Protein AF-A0A0G1ZSN8-F1 (afdb_monomer_lite)

Structure (mmCIF, N/CA/C/O backbone):
data_AF-A0A0G1ZSN8-F1
#
_entry.id   AF-A0A0G1ZSN8-F1
#
loop_
_atom_site.group_PDB
_atom_site.id
_atom_site.type_symbol
_atom_site.label_atom_id
_atom_site.label_alt_id
_atom_site.label_comp_id
_atom_site.label_asym_id
_atom_site.label_entity_id
_atom_site.label_seq_id
_atom_site.pdbx_PDB_ins_code
_atom_site.Cartn_x
_atom_site.Cartn_y
_atom_site.Cartn_z
_atom_site.occupancy
_atom_site.B_iso_or_equiv
_atom_site.auth_seq_id
_atom_site.auth_comp_id
_atom_site.auth_asym_id
_atom_site.auth_atom_id
_atom_site.pdbx_PDB_model_num
ATOM 1 N N . MET A 1 1 ? -27.241 -5.863 13.407 1.00 51.22 1 MET A N 1
ATOM 2 C CA . MET A 1 1 ? -26.060 -5.012 13.137 1.00 51.22 1 MET A CA 1
ATOM 3 C C . MET A 1 1 ? -26.474 -3.914 12.157 1.00 51.22 1 MET A C 1
ATOM 5 O O . MET A 1 1 ? -27.095 -4.237 11.153 1.00 51.22 1 MET A O 1
ATOM 9 N N . ASN A 1 2 ? -26.276 -2.634 12.489 1.00 46.16 2 ASN A N 1
ATOM 10 C CA . ASN A 1 2 ? -26.891 -1.504 11.775 1.00 46.16 2 ASN A CA 1
ATOM 11 C C . ASN A 1 2 ? -25.974 -1.024 10.630 1.00 46.16 2 ASN A C 1
ATOM 13 O O . ASN A 1 2 ? -24.956 -0.381 10.876 1.00 46.16 2 ASN A O 1
ATOM 17 N N . ILE A 1 3 ? -26.330 -1.355 9.383 1.00 54.22 3 ILE A N 1
ATOM 18 C CA . ILE A 1 3 ? -25.569 -1.100 8.135 1.00 54.22 3 ILE A CA 1
ATOM 19 C C . ILE A 1 3 ? -25.109 0.369 7.999 1.00 54.22 3 ILE A C 1
ATOM 21 O O . ILE A 1 3 ? -24.108 0.673 7.347 1.00 54.22 3 ILE A O 1
ATOM 25 N N . THR A 1 4 ? -25.820 1.295 8.638 1.00 55.75 4 THR A N 1
ATOM 26 C CA . THR A 1 4 ? -25.535 2.734 8.633 1.00 55.75 4 THR A CA 1
ATOM 27 C C . THR A 1 4 ? -24.243 3.095 9.378 1.00 55.75 4 THR A C 1
ATOM 29 O O . THR A 1 4 ? -23.527 3.995 8.939 1.00 55.75 4 THR A O 1
ATOM 32 N N . LEU A 1 5 ? -23.893 2.371 10.452 1.00 53.97 5 LEU A N 1
ATOM 33 C CA . LEU A 1 5 ? -22.694 2.643 11.255 1.00 53.97 5 LEU A CA 1
ATOM 34 C C . LEU A 1 5 ? -21.408 2.299 10.485 1.00 53.97 5 LEU A C 1
ATOM 36 O O . LEU A 1 5 ? -20.498 3.123 10.424 1.00 53.97 5 LEU A O 1
ATOM 40 N N . HIS A 1 6 ? -21.381 1.158 9.785 1.00 59.06 6 HIS A N 1
ATOM 41 C CA . HIS A 1 6 ? -20.246 0.772 8.931 1.00 59.06 6 HIS A CA 1
ATOM 42 C C . HIS A 1 6 ? -19.984 1.800 7.830 1.00 59.06 6 HIS A C 1
ATOM 44 O O . HIS A 1 6 ? -18.838 2.146 7.555 1.00 59.06 6 HIS A O 1
ATOM 50 N N . LYS A 1 7 ? -21.039 2.331 7.195 1.00 57.94 7 LYS A N 1
ATOM 51 C CA . LYS A 1 7 ? -20.887 3.334 6.129 1.00 57.94 7 LYS A CA 1
ATOM 52 C C . LYS A 1 7 ? -20.289 4.642 6.653 1.00 57.94 7 LYS A C 1
ATOM 54 O O . LYS A 1 7 ? -19.480 5.254 5.958 1.00 57.94 7 LYS A O 1
ATOM 59 N N . ALA A 1 8 ? -20.663 5.066 7.860 1.00 59.72 8 ALA A N 1
ATOM 60 C CA . ALA A 1 8 ? -20.139 6.280 8.478 1.00 59.72 8 ALA A CA 1
ATOM 61 C C . ALA A 1 8 ? -18.676 6.120 8.924 1.00 59.72 8 ALA A C 1
ATOM 63 O O . ALA A 1 8 ? -17.856 6.979 8.600 1.00 59.72 8 ALA A O 1
ATOM 64 N N . VAL A 1 9 ? -18.329 5.001 9.572 1.00 62.44 9 VAL A N 1
ATOM 65 C CA . VAL A 1 9 ? -16.947 4.681 9.977 1.00 62.44 9 VAL A CA 1
ATOM 66 C C . VAL A 1 9 ? -16.047 4.527 8.750 1.00 62.44 9 VAL A C 1
ATOM 68 O O . VAL A 1 9 ? -15.000 5.167 8.689 1.00 62.44 9 VAL A O 1
ATOM 71 N N . ARG A 1 10 ? -16.500 3.817 7.705 1.00 61.56 10 ARG A N 1
ATOM 72 C CA . ARG A 1 10 ? -15.812 3.734 6.403 1.00 61.56 10 ARG A CA 1
ATOM 73 C C . ARG A 1 10 ? -15.550 5.120 5.815 1.00 61.56 10 ARG A C 1
ATOM 75 O O . ARG A 1 10 ? -14.432 5.415 5.408 1.00 61.56 10 ARG A O 1
ATOM 82 N N . LYS A 1 11 ? -16.561 5.995 5.786 1.00 57.66 11 LYS A N 1
ATOM 83 C CA . LYS A 1 11 ? -16.433 7.360 5.248 1.00 57.66 11 LYS A CA 1
ATOM 84 C C . LYS A 1 11 ? -15.498 8.236 6.090 1.00 57.66 11 LYS A C 1
ATOM 86 O O . LYS A 1 11 ? -14.827 9.100 5.534 1.00 57.66 11 LYS A O 1
ATOM 91 N N . MET A 1 12 ? -15.451 8.030 7.404 1.00 63.97 12 MET A N 1
ATOM 92 C CA . MET A 1 12 ? -14.564 8.754 8.315 1.00 63.97 12 MET A CA 1
ATOM 93 C C . MET A 1 12 ? -13.110 8.279 8.193 1.00 63.97 12 MET A C 1
ATOM 95 O O . MET A 1 12 ? -12.210 9.108 8.086 1.00 63.97 12 MET A O 1
ATOM 99 N N . LEU A 1 13 ? -12.885 6.964 8.128 1.00 63.28 13 LEU A N 1
ATOM 100 C CA . LEU A 1 13 ? -11.557 6.374 7.952 1.00 63.28 13 LEU A CA 1
ATOM 101 C C . LEU A 1 13 ? -10.983 6.688 6.568 1.00 63.28 13 LEU A C 1
ATOM 103 O O . LEU A 1 13 ? -9.843 7.122 6.499 1.00 63.28 13 LEU A O 1
ATOM 107 N N . LEU A 1 14 ? -11.777 6.615 5.493 1.00 61.44 14 LEU A N 1
ATOM 108 C CA . LEU A 1 14 ? -11.350 7.057 4.154 1.00 61.44 14 LEU A CA 1
ATOM 109 C C . LEU A 1 14 ? -11.012 8.555 4.100 1.00 61.44 14 LEU A C 1
ATOM 111 O O . LEU A 1 14 ? -10.142 8.964 3.338 1.00 61.44 14 LEU A O 1
ATOM 115 N N . LYS A 1 15 ? -11.693 9.388 4.900 1.00 60.22 15 LYS A N 1
ATOM 116 C CA . LYS A 1 15 ? -11.382 10.822 4.987 1.00 60.22 15 LYS A CA 1
ATOM 117 C C . LYS A 1 15 ? -10.070 11.098 5.716 1.00 60.22 15 LYS A C 1
ATOM 119 O O . LYS A 1 15 ? -9.374 12.030 5.332 1.00 60.22 15 LYS A O 1
ATOM 124 N N . LYS A 1 16 ? -9.766 10.343 6.776 1.00 63.22 16 LYS A N 1
ATOM 125 C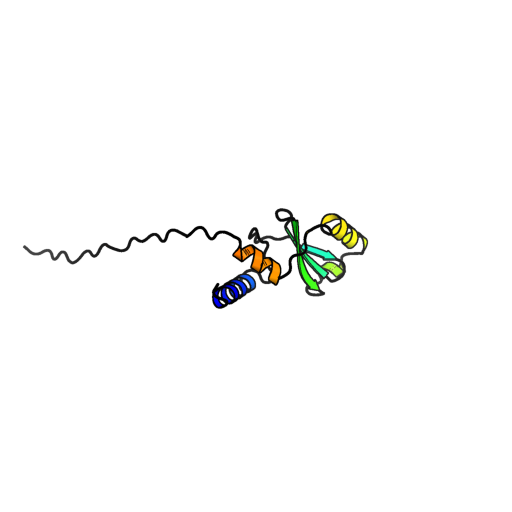 CA . LYS A 1 16 ? -8.542 10.529 7.572 1.00 63.22 16 LYS A CA 1
ATOM 126 C C . LYS A 1 16 ? -7.331 9.839 6.933 1.00 63.22 16 LYS A C 1
ATOM 128 O O 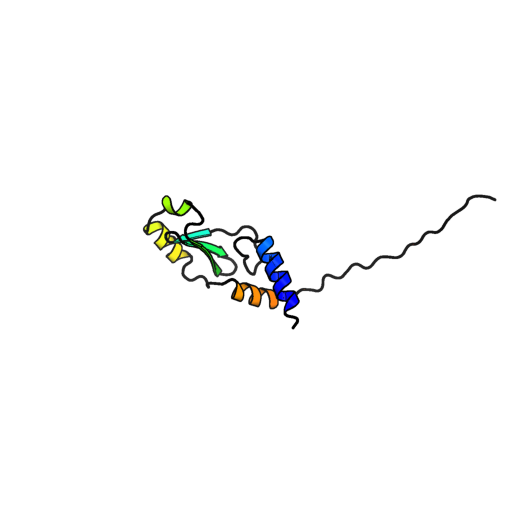. LYS A 1 16 ? -6.229 10.368 6.984 1.00 63.22 16 LYS A O 1
ATOM 133 N N . TYR A 1 17 ? -7.552 8.693 6.299 1.00 68.88 17 TYR A N 1
ATOM 134 C CA . TYR A 1 17 ? -6.527 7.833 5.727 1.00 68.88 17 TYR A CA 1
ATOM 135 C C . TYR A 1 17 ? -6.794 7.656 4.234 1.00 68.88 17 TYR A C 1
ATOM 137 O O . TYR A 1 17 ? -7.370 6.660 3.797 1.00 68.88 17 TYR A O 1
ATOM 145 N N . TYR A 1 18 ? -6.396 8.667 3.456 1.00 67.19 18 TYR A N 1
ATOM 146 C CA . TYR A 1 18 ? -6.659 8.765 2.014 1.00 67.19 18 TYR A CA 1
ATOM 147 C C . TYR A 1 18 ? -6.211 7.515 1.237 1.00 67.19 18 TYR A C 1
ATOM 149 O O . TYR A 1 18 ? -6.864 7.104 0.283 1.00 67.19 18 TYR A O 1
ATOM 157 N N . PHE A 1 19 ? -5.134 6.876 1.700 1.00 75.06 19 PHE A N 1
ATOM 158 C CA . PHE A 1 19 ? -4.558 5.665 1.119 1.00 75.06 19 PHE A CA 1
ATOM 159 C C . PHE A 1 19 ? -4.890 4.386 1.906 1.00 75.06 19 PHE A C 1
ATOM 161 O O . PHE A 1 19 ? -4.226 3.372 1.731 1.00 75.06 19 PHE A O 1
ATOM 168 N N . GLY A 1 20 ? -5.906 4.409 2.772 1.00 74.69 20 GLY A N 1
ATOM 169 C CA . GLY A 1 20 ? -6.227 3.307 3.681 1.00 74.69 20 GLY A CA 1
ATOM 170 C C . GLY A 1 20 ? -5.398 3.330 4.968 1.00 74.69 20 GLY A C 1
ATOM 171 O O . GLY A 1 20 ? -4.456 4.109 5.109 1.00 74.69 20 GLY A O 1
ATOM 172 N N . ALA A 1 21 ? -5.778 2.491 5.929 1.00 75.12 21 ALA A N 1
ATOM 173 C CA . ALA A 1 21 ? -5.132 2.403 7.233 1.00 75.12 21 ALA A CA 1
ATOM 174 C C . ALA A 1 21 ? -4.737 0.961 7.552 1.00 75.12 21 ALA A C 1
ATOM 176 O O . ALA A 1 21 ? -5.338 0.003 7.075 1.00 75.12 21 ALA A O 1
ATOM 177 N N . CYS A 1 22 ? -3.726 0.816 8.400 1.00 82.44 22 CYS A N 1
ATOM 178 C CA . CYS A 1 22 ? -3.378 -0.471 8.981 1.00 82.44 22 CYS A CA 1
ATOM 179 C C . CYS A 1 22 ? -4.353 -0.823 10.123 1.00 82.44 22 CYS A C 1
ATOM 181 O O . CYS A 1 22 ? -4.705 0.084 10.881 1.00 82.44 22 CYS A O 1
ATOM 183 N N . PRO A 1 23 ? -4.716 -2.104 10.351 1.00 77.31 23 PRO A N 1
ATOM 184 C CA . PRO A 1 23 ? -5.515 -2.519 11.512 1.00 77.31 23 PRO A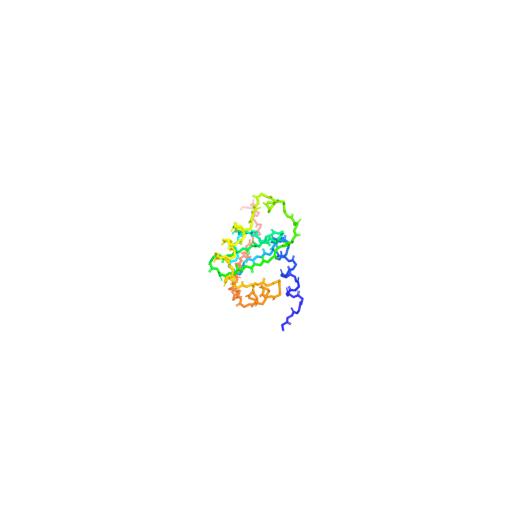 CA 1
ATOM 185 C C . PRO A 1 23 ? -4.942 -2.076 12.868 1.00 77.31 23 PRO A C 1
ATOM 187 O O . PRO A 1 23 ? -5.688 -1.827 13.809 1.00 77.31 23 PRO A O 1
ATOM 190 N N . CYS A 1 24 ? -3.617 -1.906 12.979 1.00 84.25 24 CYS A N 1
ATOM 191 C CA . CYS A 1 24 ? -2.994 -1.364 14.192 1.00 84.25 24 CYS A CA 1
ATOM 192 C C . CYS A 1 24 ? -2.977 0.172 14.271 1.00 84.25 24 CYS A C 1
ATOM 194 O O . CYS A 1 24 ? -2.255 0.716 15.105 1.00 84.25 24 CYS A O 1
ATOM 196 N N . MET A 1 25 ? -3.703 0.866 13.389 1.00 74.69 25 MET A N 1
ATOM 197 C CA . MET A 1 25 ? -3.918 2.318 13.397 1.00 74.69 25 MET A CA 1
ATOM 198 C C . MET A 1 25 ? -2.638 3.171 13.380 1.00 74.69 25 MET A C 1
ATOM 200 O O . MET A 1 25 ? -2.628 4.291 13.887 1.00 74.69 25 MET A O 1
ATOM 204 N N . ARG A 1 26 ? -1.547 2.666 12.784 1.00 79.56 26 ARG A N 1
ATOM 205 C CA . ARG A 1 26 ? -0.347 3.482 12.535 1.00 79.56 26 ARG A CA 1
ATOM 206 C C . ARG A 1 26 ? -0.630 4.521 11.452 1.00 79.56 26 ARG A C 1
ATOM 208 O O . ARG A 1 26 ? -1.233 4.190 10.434 1.00 79.56 26 ARG A O 1
ATOM 215 N N . GLU A 1 27 ? -0.193 5.753 11.699 1.00 74.94 27 GLU A N 1
ATOM 216 C CA . GLU A 1 27 ? -0.395 6.894 10.794 1.00 74.94 27 GLU A CA 1
ATOM 217 C C . GLU A 1 27 ? 0.779 7.076 9.821 1.00 74.94 27 GLU A C 1
ATOM 219 O O . GLU A 1 27 ? 0.568 7.389 8.654 1.00 74.94 27 GLU A O 1
ATOM 224 N N . ASP A 1 28 ? 2.000 6.815 10.288 1.00 83.19 28 ASP A N 1
ATOM 225 C CA . ASP A 1 28 ? 3.190 6.632 9.459 1.00 83.19 28 ASP A CA 1
ATOM 226 C C . ASP A 1 28 ? 3.183 5.185 8.963 1.00 83.19 28 ASP A C 1
ATOM 228 O O . ASP A 1 28 ? 3.222 4.229 9.750 1.00 83.19 28 ASP A O 1
ATOM 232 N N . LEU A 1 29 ? 3.043 5.032 7.650 1.00 88.75 29 LEU A N 1
ATOM 233 C CA . LEU A 1 29 ? 3.148 3.749 6.985 1.00 88.75 29 LEU A CA 1
ATOM 234 C C . LEU A 1 29 ? 4.141 3.878 5.833 1.00 88.75 29 LEU A C 1
ATOM 236 O O . LEU A 1 29 ? 3.959 4.742 4.968 1.00 88.75 29 LEU A O 1
ATOM 240 N N . PRO A 1 30 ? 5.177 3.029 5.799 1.00 93.12 30 PRO A N 1
ATOM 241 C CA . PRO A 1 30 ? 6.086 2.985 4.671 1.00 93.12 30 PRO A CA 1
ATOM 242 C C . PRO A 1 30 ? 5.380 2.417 3.433 1.00 93.12 30 PRO A C 1
ATOM 244 O O . PRO A 1 30 ? 4.382 1.693 3.528 1.00 93.12 30 PRO A O 1
ATOM 247 N N . PHE A 1 31 ? 5.932 2.731 2.261 1.00 94.06 31 PHE A N 1
ATOM 248 C CA . PHE A 1 31 ? 5.478 2.189 0.987 1.00 94.06 31 PHE A CA 1
ATOM 249 C C . PHE A 1 31 ? 6.638 1.597 0.188 1.00 94.06 31 PHE A C 1
ATOM 251 O O . PHE A 1 31 ? 7.800 1.931 0.414 1.00 94.06 31 PHE A O 1
ATOM 258 N N . PHE A 1 32 ? 6.309 0.724 -0.755 1.00 96.25 32 PHE A N 1
ATOM 259 C CA . PHE A 1 32 ? 7.232 0.226 -1.768 1.00 96.25 32 PHE A CA 1
ATOM 260 C C . PHE A 1 32 ? 6.532 0.151 -3.124 1.00 96.25 32 PHE A C 1
ATOM 262 O O . PHE A 1 32 ? 5.300 0.105 -3.199 1.00 96.25 32 PHE A O 1
ATOM 269 N N . ASN A 1 33 ? 7.322 0.108 -4.196 1.00 97.62 33 ASN A N 1
ATOM 270 C CA . ASN A 1 33 ? 6.800 -0.032 -5.550 1.00 97.62 33 ASN A CA 1
ATOM 271 C C . ASN A 1 33 ? 7.145 -1.399 -6.142 1.00 97.62 33 ASN A C 1
ATOM 273 O O . ASN A 1 33 ? 8.161 -2.019 -5.804 1.00 97.62 33 ASN A O 1
ATOM 277 N N . VAL A 1 34 ? 6.276 -1.852 -7.040 1.00 96.75 34 VAL A N 1
ATOM 278 C CA . VAL A 1 34 ? 6.500 -2.997 -7.926 1.00 96.75 34 VAL A CA 1
ATOM 279 C C . VAL A 1 34 ? 6.014 -2.573 -9.301 1.00 96.75 34 VAL A C 1
ATOM 281 O O . VAL A 1 34 ? 4.809 -2.511 -9.540 1.00 96.75 34 VAL A O 1
ATOM 284 N N . GLY A 1 35 ? 6.942 -2.210 -10.185 1.00 96.38 35 GLY A N 1
ATOM 285 C CA . GLY A 1 35 ? 6.575 -1.500 -11.407 1.00 96.38 35 GLY A CA 1
ATOM 286 C C . GLY A 1 35 ? 5.881 -0.179 -11.073 1.00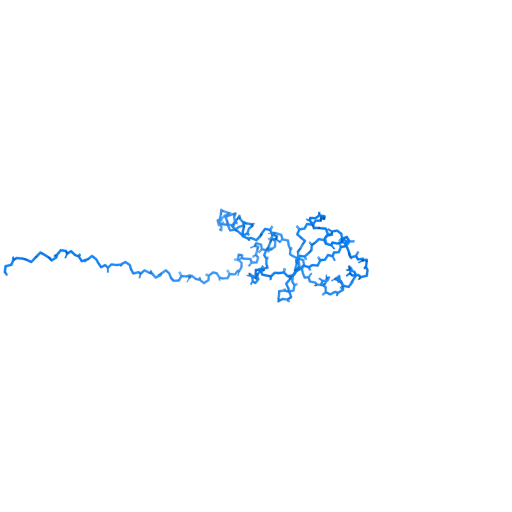 96.38 35 GLY A C 1
ATOM 287 O O . GLY A 1 35 ? 6.288 0.530 -10.155 1.00 96.38 35 GLY A O 1
ATOM 288 N N . SER A 1 36 ? 4.789 0.119 -11.776 1.00 96.00 36 SER A N 1
ATOM 289 C CA . SER A 1 36 ? 3.952 1.296 -11.521 1.00 96.00 36 SER A CA 1
ATOM 290 C C . SER A 1 36 ? 2.982 1.145 -10.345 1.00 96.00 36 SER A C 1
ATOM 292 O O . SER A 1 36 ? 2.259 2.098 -10.050 1.00 96.00 36 SER A O 1
ATOM 294 N N . SER A 1 37 ? 2.911 -0.023 -9.697 1.00 95.38 37 SER A N 1
ATOM 295 C CA . SER A 1 37 ? 1.995 -0.271 -8.580 1.00 95.38 37 SER A CA 1
ATOM 296 C C . SER A 1 37 ? 2.613 0.163 -7.251 1.00 95.38 37 SER A C 1
ATOM 298 O O . SER A 1 37 ? 3.749 -0.193 -6.928 1.00 95.38 37 SER A O 1
ATOM 300 N N . HIS A 1 38 ? 1.830 0.886 -6.454 1.00 94.81 38 HIS A N 1
ATOM 301 C CA . HIS A 1 38 ? 2.238 1.454 -5.175 1.00 94.81 38 HIS A CA 1
ATOM 302 C C . HIS A 1 38 ? 1.583 0.706 -4.022 1.00 94.81 38 HIS A C 1
ATOM 304 O O . HIS A 1 38 ? 0.358 0.569 -3.977 1.00 94.81 38 HIS A O 1
ATOM 310 N N . TRP A 1 39 ? 2.388 0.265 -3.063 1.00 94.38 39 TRP A N 1
ATOM 311 C CA . TRP A 1 39 ? 1.931 -0.568 -1.958 1.00 94.38 39 TRP A CA 1
ATOM 312 C C . TRP A 1 39 ? 2.295 0.065 -0.627 1.00 94.38 39 TRP A C 1
ATOM 314 O O . TRP A 1 39 ? 3.467 0.326 -0.380 1.00 94.38 39 TRP A O 1
ATOM 324 N N . LEU A 1 40 ? 1.311 0.251 0.251 1.00 93.38 40 LEU A N 1
ATOM 325 C CA . LEU A 1 40 ? 1.579 0.477 1.670 1.00 93.38 40 LEU A CA 1
ATOM 326 C C . LEU A 1 40 ? 1.744 -0.864 2.374 1.00 93.38 40 LEU A C 1
ATOM 328 O O . LEU A 1 40 ? 1.141 -1.868 1.980 1.00 93.38 40 LEU A O 1
ATOM 332 N N . TYR A 1 41 ? 2.540 -0.877 3.438 1.00 93.88 41 TYR A N 1
ATOM 333 C CA . TYR A 1 41 ? 2.708 -2.065 4.264 1.00 93.88 41 TYR A CA 1
ATOM 334 C C . TYR A 1 41 ? 2.865 -1.736 5.744 1.00 93.88 41 TYR A C 1
ATOM 336 O O . TYR A 1 41 ? 3.178 -0.619 6.157 1.00 93.88 41 TYR A O 1
ATOM 344 N N . CYS A 1 42 ? 2.633 -2.749 6.573 1.00 93.12 42 CYS A N 1
ATOM 345 C CA . CYS A 1 42 ? 2.859 -2.679 8.004 1.00 93.12 42 CYS A CA 1
ATOM 346 C C . CYS A 1 42 ? 3.611 -3.917 8.488 1.00 93.12 42 CYS A C 1
ATOM 348 O O . CYS A 1 42 ? 3.018 -4.990 8.582 1.00 93.12 42 CYS A O 1
ATOM 350 N N . ASP A 1 43 ? 4.873 -3.756 8.893 1.00 93.62 43 ASP A N 1
ATOM 351 C CA . ASP A 1 43 ? 5.679 -4.850 9.465 1.00 93.62 43 ASP A CA 1
ATOM 352 C C . ASP A 1 43 ? 5.059 -5.452 10.729 1.00 93.62 43 ASP A C 1
ATOM 354 O O . ASP A 1 43 ? 5.126 -6.658 10.950 1.00 93.62 43 ASP A O 1
ATOM 358 N N . LYS A 1 44 ? 4.400 -4.625 11.553 1.00 91.88 44 LYS A N 1
ATOM 359 C CA . LYS A 1 44 ? 3.791 -5.075 12.813 1.00 91.88 44 LYS A CA 1
ATOM 360 C C . LYS A 1 44 ? 2.627 -6.039 12.577 1.00 91.88 44 LYS A C 1
ATOM 362 O O . LYS A 1 44 ? 2.487 -7.018 13.299 1.00 91.88 44 LYS A O 1
ATOM 367 N N . CYS A 1 45 ? 1.784 -5.739 11.592 1.00 90.25 45 CYS A N 1
ATOM 368 C CA . CYS A 1 45 ? 0.616 -6.554 11.252 1.00 90.25 45 CYS A CA 1
ATOM 369 C C . CYS A 1 45 ? 0.908 -7.572 10.147 1.00 90.25 45 CYS A C 1
ATOM 371 O O . CYS A 1 45 ? 0.071 -8.432 9.893 1.00 90.25 45 CYS A O 1
ATOM 373 N N . ARG A 1 46 ? 2.068 -7.464 9.485 1.00 93.75 46 ARG A N 1
ATOM 374 C CA . ARG A 1 46 ? 2.448 -8.254 8.310 1.00 93.75 46 ARG A CA 1
ATOM 375 C C . ARG A 1 46 ? 1.398 -8.227 7.197 1.00 93.75 46 ARG A C 1
ATOM 377 O O . ARG A 1 46 ? 1.075 -9.252 6.596 1.00 93.75 46 ARG A O 1
ATOM 384 N N . VAL A 1 47 ? 0.875 -7.031 6.928 1.00 92.75 47 VAL A N 1
ATOM 385 C CA . VAL A 1 47 ? -0.120 -6.775 5.876 1.00 92.75 47 VAL A CA 1
ATOM 386 C C . VAL A 1 47 ? 0.384 -5.750 4.870 1.00 92.75 47 VAL A C 1
ATOM 388 O O . VAL A 1 47 ? 1.186 -4.879 5.218 1.00 92.75 47 VAL A O 1
ATOM 391 N N . ARG A 1 48 ? -0.117 -5.832 3.639 1.00 93.94 48 ARG A N 1
ATOM 392 C CA . ARG A 1 48 ? 0.116 -4.853 2.573 1.00 93.94 48 ARG A CA 1
ATOM 393 C C . ARG A 1 48 ? -1.151 -4.599 1.769 1.00 93.94 48 ARG A C 1
ATOM 395 O O . ARG A 1 48 ? -2.009 -5.473 1.687 1.00 93.94 48 ARG A O 1
ATOM 402 N N . TRP A 1 49 ? -1.257 -3.431 1.152 1.00 92.38 49 TRP A N 1
ATOM 403 C CA . TRP A 1 49 ? -2.372 -3.108 0.263 1.00 92.38 49 TRP A CA 1
ATOM 404 C C . TRP A 1 49 ? -1.944 -2.139 -0.832 1.00 92.38 49 TRP A C 1
ATOM 406 O O . TRP A 1 49 ? -1.079 -1.285 -0.627 1.00 92.38 49 TRP A O 1
ATOM 416 N N . CYS A 1 50 ? -2.540 -2.303 -2.011 1.00 92.19 50 CYS A N 1
ATOM 417 C CA . CYS A 1 50 ? -2.268 -1.442 -3.153 1.00 92.19 50 CYS A CA 1
ATOM 418 C C . CYS A 1 50 ? -3.042 -0.131 -2.993 1.00 92.19 50 CYS A C 1
ATOM 420 O O . CYS A 1 50 ? -4.252 -0.141 -2.762 1.00 92.19 50 CYS A O 1
ATOM 422 N N . VAL A 1 51 ? -2.342 0.995 -3.118 1.00 89.31 51 VAL A N 1
ATOM 423 C CA . VAL A 1 51 ? -2.928 2.340 -3.002 1.00 89.31 51 VAL A CA 1
ATOM 424 C C . VAL A 1 51 ? -3.172 2.995 -4.359 1.00 89.31 51 VAL A C 1
ATOM 426 O O . VAL A 1 51 ? -3.786 4.058 -4.437 1.00 89.31 51 VAL A O 1
ATOM 429 N N . GLY A 1 52 ? -2.711 2.353 -5.432 1.00 89.88 52 GLY A N 1
ATOM 430 C CA . GLY A 1 52 ? -2.941 2.765 -6.808 1.00 89.88 52 GLY A CA 1
ATOM 431 C C . GLY A 1 52 ? -1.790 2.386 -7.729 1.00 89.88 52 GLY A C 1
ATOM 432 O O . GLY A 1 52 ? -0.736 1.925 -7.290 1.00 89.88 52 GLY A O 1
ATOM 433 N N . GLU A 1 53 ? -1.995 2.630 -9.016 1.00 93.12 53 GLU A N 1
ATOM 434 C CA . GLU A 1 53 ? -0.986 2.458 -10.056 1.00 93.12 53 GLU A CA 1
ATOM 435 C C . GLU A 1 53 ? -0.802 3.775 -10.799 1.00 93.12 53 GLU A C 1
ATOM 437 O O . GLU A 1 53 ? -1.784 4.459 -11.086 1.00 93.12 53 GLU A O 1
ATOM 442 N N . ASN A 1 54 ? 0.445 4.141 -11.103 1.00 92.44 54 ASN A N 1
ATOM 443 C CA . ASN A 1 54 ? 0.795 5.423 -11.732 1.00 92.44 54 ASN A CA 1
ATOM 444 C C . ASN A 1 54 ? 0.351 6.670 -10.937 1.00 92.44 54 ASN A C 1
ATOM 446 O O . ASN A 1 54 ? 0.303 7.771 -11.486 1.00 92.44 54 ASN A O 1
ATOM 450 N N . SER A 1 55 ? 0.046 6.520 -9.646 1.00 87.75 55 SER A N 1
ATOM 451 C CA . SER A 1 55 ? -0.360 7.631 -8.776 1.00 87.75 55 SER A CA 1
ATOM 452 C C . SER A 1 55 ? 0.827 8.476 -8.302 1.00 87.75 55 SER A C 1
ATOM 454 O O . SER A 1 55 ? 0.650 9.645 -7.966 1.00 87.75 55 SER A O 1
ATOM 456 N N . PHE A 1 56 ? 2.036 7.906 -8.278 1.00 87.81 56 PHE A N 1
ATOM 457 C CA . PHE A 1 56 ? 3.273 8.592 -7.906 1.00 87.81 56 PHE A CA 1
ATOM 458 C C . PHE A 1 56 ? 4.362 8.329 -8.945 1.00 87.81 56 PHE A C 1
ATOM 460 O O . PHE A 1 56 ? 4.447 7.245 -9.507 1.00 87.81 56 PHE A O 1
ATOM 467 N N . SER A 1 57 ? 5.254 9.292 -9.171 1.00 91.62 57 SER A N 1
ATOM 468 C CA . SER A 1 57 ? 6.344 9.154 -10.150 1.00 91.62 57 SER A CA 1
ATOM 469 C C . SER A 1 57 ? 7.589 8.440 -9.609 1.00 91.62 57 SER A C 1
ATOM 471 O O . SER A 1 57 ? 8.527 8.208 -10.365 1.00 91.62 57 SER A O 1
ATOM 473 N N . GLY A 1 58 ? 7.632 8.099 -8.314 1.00 89.62 58 GLY A N 1
ATOM 474 C CA . GLY A 1 58 ? 8.826 7.539 -7.659 1.00 89.62 58 GLY A CA 1
ATOM 475 C C . GLY A 1 58 ? 9.332 6.227 -8.272 1.00 89.62 58 GLY A C 1
ATOM 476 O O . GLY A 1 58 ? 10.531 5.965 -8.256 1.00 89.62 58 GLY A O 1
ATOM 477 N N . TRP A 1 59 ? 8.449 5.446 -8.901 1.00 94.44 59 TRP A N 1
ATOM 478 C CA . TRP A 1 59 ? 8.831 4.202 -9.571 1.00 94.44 59 TRP A CA 1
ATOM 479 C C . TRP A 1 59 ? 9.682 4.418 -10.831 1.00 94.44 59 TRP A C 1
ATOM 481 O O . TRP A 1 59 ? 10.393 3.506 -11.238 1.00 94.44 59 TRP A O 1
ATOM 491 N N . HIS A 1 60 ? 9.667 5.615 -11.433 1.00 96.31 60 HIS A N 1
ATOM 492 C CA . HIS A 1 60 ? 10.450 5.911 -12.642 1.00 96.31 60 HIS A CA 1
ATOM 493 C C . HIS A 1 60 ? 11.962 5.875 -12.385 1.00 96.31 60 HIS A C 1
ATOM 495 O O . HIS A 1 60 ? 12.739 5.668 -13.313 1.00 96.31 60 HIS A O 1
ATOM 501 N N . SER A 1 61 ? 12.381 6.123 -11.142 1.00 96.31 61 SER A N 1
ATOM 502 C CA . SER A 1 61 ? 13.782 6.031 -10.715 1.00 96.31 61 SER A CA 1
ATOM 503 C C . SER A 1 61 ? 14.180 4.638 -10.221 1.00 96.31 61 SER A C 1
ATOM 505 O O . SER A 1 61 ? 15.339 4.430 -9.870 1.00 96.31 61 SER A O 1
ATOM 507 N N . GLU A 1 62 ? 13.238 3.698 -10.166 1.00 96.56 62 GLU A N 1
ATOM 508 C CA . GLU A 1 62 ? 13.490 2.317 -9.766 1.00 96.56 62 GLU A CA 1
ATOM 509 C C . GLU A 1 62 ? 13.674 1.408 -10.987 1.00 96.56 62 GLU A C 1
ATOM 511 O O . GLU A 1 62 ? 13.436 1.794 -12.130 1.00 96.56 62 GLU A O 1
ATOM 516 N N . ASN A 1 63 ? 14.116 0.178 -10.742 1.00 97.56 63 ASN A N 1
ATOM 517 C CA . ASN A 1 63 ? 14.320 -0.836 -11.767 1.00 97.56 63 ASN A CA 1
ATOM 518 C C . ASN A 1 63 ? 13.794 -2.203 -11.295 1.00 97.56 63 ASN A C 1
ATOM 520 O O . ASN A 1 63 ? 13.380 -2.373 -10.147 1.00 97.56 63 ASN A O 1
ATOM 524 N N . GLU A 1 64 ? 13.832 -3.200 -12.180 1.00 97.56 64 GLU A N 1
ATOM 525 C CA . GLU A 1 64 ? 13.317 -4.544 -11.890 1.00 97.56 64 GLU A CA 1
ATOM 526 C C . GLU A 1 64 ? 14.016 -5.250 -10.723 1.00 97.56 64 GLU A C 1
ATOM 528 O O . GLU A 1 64 ? 13.404 -6.089 -10.062 1.00 97.56 64 GLU A O 1
ATOM 533 N N . GLU A 1 65 ? 15.289 -4.944 -10.469 1.00 98.19 65 GLU A N 1
ATOM 534 C CA . GLU A 1 65 ? 16.027 -5.505 -9.338 1.00 98.19 65 GLU A CA 1
ATOM 535 C C . GLU A 1 65 ? 15.449 -4.987 -8.020 1.00 98.19 65 GLU A C 1
ATOM 537 O O . GLU A 1 65 ? 15.078 -5.788 -7.162 1.00 98.19 65 GLU A O 1
ATOM 542 N N . ILE A 1 66 ? 15.236 -3.672 -7.914 1.00 97.94 66 ILE A N 1
ATOM 543 C CA . ILE A 1 66 ? 14.585 -3.044 -6.757 1.00 97.94 66 ILE A CA 1
ATOM 544 C C . ILE A 1 66 ? 13.185 -3.631 -6.540 1.00 97.94 66 ILE A C 1
ATOM 546 O O . ILE A 1 66 ? 12.827 -4.001 -5.422 1.00 97.94 66 ILE A O 1
ATOM 550 N N . TRP A 1 67 ? 12.392 -3.790 -7.602 1.00 97.81 67 TRP A N 1
ATOM 551 C CA . TRP A 1 67 ? 11.046 -4.363 -7.485 1.00 97.81 67 TRP A CA 1
ATOM 552 C C . TRP A 1 67 ? 11.066 -5.821 -7.032 1.00 97.81 67 TRP A C 1
ATOM 554 O O . TRP A 1 67 ? 10.224 -6.239 -6.233 1.00 97.81 67 TRP A O 1
ATOM 564 N N . ARG A 1 68 ? 12.040 -6.599 -7.509 1.00 98.00 68 ARG A N 1
ATOM 565 C CA . ARG A 1 68 ? 12.239 -7.986 -7.087 1.00 98.00 68 ARG A CA 1
ATOM 566 C C . ARG A 1 68 ? 12.656 -8.066 -5.627 1.00 98.00 68 ARG A C 1
ATOM 568 O O . ARG A 1 68 ? 12.133 -8.915 -4.912 1.00 98.00 68 ARG A O 1
ATOM 575 N N . GLU A 1 69 ? 13.533 -7.180 -5.165 1.00 97.88 69 GLU A N 1
ATOM 576 C CA . GLU A 1 69 ? 13.884 -7.080 -3.748 1.00 97.88 69 GLU A CA 1
ATOM 577 C C . GLU A 1 69 ? 12.681 -6.698 -2.885 1.00 97.88 69 GLU A C 1
ATOM 579 O O . GLU A 1 69 ? 12.448 -7.320 -1.849 1.00 97.88 69 GLU A O 1
ATOM 584 N N . ASN A 1 70 ? 11.894 -5.709 -3.313 1.00 97.62 70 ASN A N 1
ATOM 585 C CA . ASN A 1 70 ? 10.682 -5.293 -2.612 1.00 97.62 70 ASN A CA 1
ATOM 586 C C . ASN A 1 70 ? 9.690 -6.457 -2.495 1.00 97.62 70 ASN A C 1
ATOM 588 O O . ASN A 1 70 ? 9.178 -6.735 -1.410 1.00 97.62 70 ASN A O 1
ATOM 592 N N . MET A 1 71 ? 9.468 -7.197 -3.585 1.00 96.69 71 MET A N 1
ATOM 593 C CA . MET A 1 71 ? 8.632 -8.399 -3.564 1.00 96.69 71 MET A CA 1
ATOM 594 C C . MET A 1 71 ? 9.241 -9.536 -2.745 1.00 96.69 71 MET A C 1
ATOM 596 O O . MET A 1 71 ? 8.499 -10.273 -2.106 1.00 96.69 71 MET A O 1
ATOM 600 N N . GLY A 1 72 ? 10.564 -9.674 -2.704 1.00 97.19 72 GLY A N 1
ATOM 601 C CA . GLY A 1 72 ? 11.231 -10.635 -1.828 1.00 97.19 72 GLY A CA 1
ATOM 602 C C . GLY A 1 72 ? 11.044 -10.312 -0.342 1.00 97.19 72 GLY A C 1
ATOM 603 O O . GLY A 1 72 ? 10.899 -11.225 0.465 1.00 97.19 72 GLY A O 1
ATOM 604 N N . LYS A 1 73 ? 11.010 -9.022 0.018 1.00 97.06 73 LYS A N 1
ATOM 605 C CA . LYS A 1 73 ? 10.865 -8.550 1.407 1.00 97.06 73 LYS A CA 1
ATOM 606 C C . LYS A 1 73 ? 9.419 -8.561 1.899 1.00 97.06 73 LYS A C 1
ATOM 608 O O . LYS A 1 73 ? 9.174 -8.904 3.052 1.00 97.06 73 LYS A O 1
ATOM 613 N N . TYR A 1 74 ? 8.479 -8.162 1.044 1.00 97.38 74 TYR A N 1
ATOM 614 C CA . TYR A 1 74 ? 7.095 -7.885 1.444 1.00 97.38 74 TYR A CA 1
ATOM 615 C C . TYR A 1 74 ? 6.058 -8.721 0.688 1.00 97.38 74 TYR A C 1
ATOM 617 O O . TYR A 1 74 ? 4.859 -8.599 0.931 1.00 97.38 74 TYR A O 1
ATOM 625 N N . GLY A 1 75 ? 6.481 -9.567 -0.253 1.00 94.06 75 GLY A N 1
ATOM 626 C CA . GLY A 1 75 ? 5.586 -10.364 -1.094 1.00 94.06 75 GLY A CA 1
ATOM 627 C C . GLY A 1 75 ? 4.744 -11.378 -0.324 1.00 94.06 75 GLY A C 1
ATOM 628 O O . GLY A 1 75 ? 3.627 -11.687 -0.738 1.00 94.06 75 GLY A O 1
ATOM 629 N N . ASP A 1 76 ? 5.253 -11.854 0.809 1.00 96.75 76 ASP A N 1
ATOM 630 C CA . ASP A 1 76 ? 4.591 -12.802 1.706 1.00 96.75 76 ASP A CA 1
ATOM 631 C C . ASP A 1 76 ? 3.660 -12.119 2.728 1.00 96.75 76 ASP A C 1
ATOM 633 O O . ASP A 1 76 ? 3.014 -12.796 3.528 1.00 96.75 76 ASP A O 1
ATOM 637 N N . TYR A 1 77 ? 3.563 -10.785 2.712 1.00 96.00 77 TYR A N 1
ATOM 638 C CA . TYR A 1 77 ? 2.636 -10.054 3.573 1.00 96.00 77 TYR A CA 1
ATOM 639 C C . TYR A 1 77 ? 1.219 -10.311 3.084 1.00 96.00 77 TYR A C 1
ATOM 641 O O . TYR A 1 77 ? 0.943 -10.270 1.877 1.00 96.00 77 TYR A O 1
ATOM 649 N N . ARG A 1 78 ? 0.307 -10.529 4.034 1.00 93.50 78 ARG A N 1
ATOM 650 C CA . ARG A 1 78 ? -1.103 -10.738 3.718 1.00 93.50 78 ARG A CA 1
ATOM 651 C C . ARG A 1 78 ? -1.645 -9.495 3.023 1.00 93.50 78 ARG A C 1
ATOM 653 O O . ARG A 1 78 ? -1.485 -8.378 3.513 1.00 93.50 78 ARG A O 1
ATOM 660 N N . ILE A 1 79 ? -2.271 -9.693 1.872 1.00 91.00 79 ILE A N 1
ATOM 661 C CA . ILE A 1 79 ? -2.930 -8.603 1.163 1.00 91.00 79 ILE A CA 1
ATOM 662 C C . ILE A 1 79 ? -4.241 -8.327 1.882 1.00 91.00 79 ILE A C 1
ATOM 664 O O . ILE A 1 79 ? -5.008 -9.259 2.088 1.00 91.00 79 ILE A O 1
ATOM 668 N N . ILE A 1 80 ? -4.465 -7.071 2.252 1.00 86.25 80 ILE A N 1
ATOM 669 C CA . ILE A 1 80 ? -5.769 -6.604 2.715 1.00 86.25 80 ILE A CA 1
ATOM 670 C C . ILE A 1 80 ? -6.354 -5.674 1.663 1.00 86.25 80 ILE A C 1
ATOM 672 O O . ILE A 1 80 ? -5.647 -4.852 1.078 1.00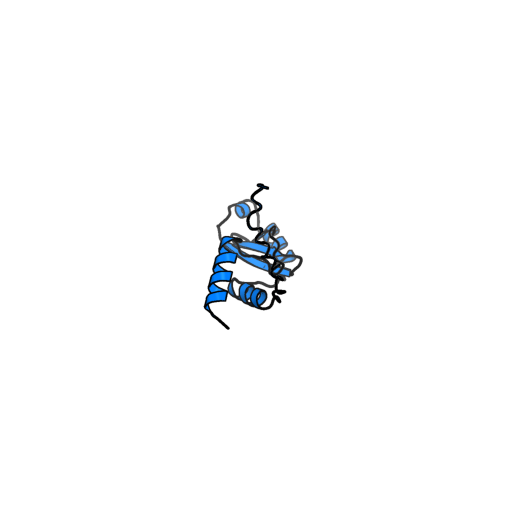 86.25 80 ILE A O 1
ATOM 676 N N . ASP A 1 81 ? -7.647 -5.806 1.405 1.00 78.50 81 ASP A N 1
ATOM 677 C CA . ASP A 1 81 ? -8.393 -4.852 0.595 1.00 78.50 81 ASP A CA 1
ATOM 678 C C . ASP A 1 81 ? -9.260 -3.940 1.477 1.00 78.50 81 ASP A C 1
ATOM 680 O O . ASP A 1 81 ? -9.324 -4.071 2.706 1.00 78.50 81 ASP A O 1
ATOM 684 N N . GLY A 1 82 ? -9.927 -2.975 0.842 1.00 67.50 82 GLY A N 1
ATOM 685 C CA . GLY A 1 82 ? -10.787 -2.027 1.545 1.00 67.50 82 GLY A CA 1
ATOM 686 C C . GLY A 1 82 ? -11.962 -2.673 2.289 1.00 67.50 82 GLY A C 1
ATOM 687 O O . GLY A 1 82 ? -12.470 -2.060 3.225 1.00 67.50 82 GLY A O 1
ATOM 688 N N . ASP A 1 83 ? -12.391 -3.881 1.919 1.00 66.69 83 ASP A N 1
ATOM 689 C CA . ASP A 1 83 ? -13.501 -4.585 2.565 1.00 66.69 83 ASP A CA 1
ATOM 690 C C . ASP A 1 83 ? -13.016 -5.554 3.666 1.00 66.69 83 ASP A C 1
ATOM 692 O O . ASP A 1 83 ? -13.734 -5.801 4.638 1.00 66.69 83 ASP A O 1
ATOM 696 N N . GLU A 1 84 ? -11.800 -6.094 3.567 1.00 66.25 84 GLU A N 1
ATOM 697 C CA . GLU A 1 84 ? -11.138 -6.870 4.624 1.00 66.25 84 GLU A CA 1
ATOM 698 C C . GLU A 1 84 ? -10.702 -5.982 5.794 1.00 66.25 84 GLU A C 1
ATOM 700 O O . GLU A 1 84 ? -10.938 -6.335 6.949 1.00 66.25 84 GLU A O 1
ATOM 705 N N . PHE A 1 85 ? -10.180 -4.785 5.510 1.00 66.12 85 PHE A N 1
ATOM 706 C CA . PHE A 1 85 ? -9.856 -3.803 6.546 1.00 66.12 85 PHE A CA 1
ATOM 707 C C . PHE A 1 85 ? -11.074 -3.446 7.414 1.00 66.12 85 PHE A C 1
ATOM 709 O O . PHE A 1 85 ? -10.973 -3.375 8.639 1.00 66.12 85 PHE A O 1
ATOM 716 N N . LEU A 1 86 ? -12.246 -3.260 6.795 1.00 63.56 86 LEU A N 1
ATOM 717 C CA . LEU A 1 86 ? -13.475 -2.937 7.526 1.00 63.56 86 LEU A CA 1
ATOM 718 C C . LEU A 1 86 ? -13.879 -4.070 8.474 1.00 63.56 86 LEU A C 1
ATOM 720 O O . LEU A 1 86 ? -14.186 -3.804 9.630 1.00 63.56 86 LEU A O 1
ATOM 724 N N . ARG A 1 87 ? -13.794 -5.325 8.013 1.00 67.62 87 ARG A N 1
ATOM 725 C CA . ARG A 1 87 ? -14.137 -6.500 8.825 1.00 67.62 87 ARG A CA 1
ATOM 726 C C . ARG A 1 87 ? -13.260 -6.646 10.065 1.00 67.62 87 ARG A C 1
ATOM 728 O O . ARG A 1 87 ? -13.773 -7.021 11.115 1.00 67.62 87 ARG A O 1
ATOM 735 N N . GLU A 1 88 ? -11.963 -6.362 9.962 1.00 66.88 88 GLU A N 1
ATOM 736 C CA . GLU A 1 88 ? -11.078 -6.400 11.132 1.00 66.88 88 GLU A CA 1
ATOM 737 C C . GLU A 1 88 ? -11.351 -5.254 12.102 1.00 66.88 88 GLU A C 1
ATOM 739 O O . GLU A 1 88 ? -11.310 -5.465 13.310 1.00 66.88 88 GLU A O 1
ATOM 744 N N . PHE A 1 89 ? -11.685 -4.064 11.599 1.00 62.91 89 PHE A N 1
ATOM 745 C CA . PHE A 1 89 ? -12.027 -2.929 12.452 1.00 62.91 89 PHE A CA 1
ATOM 746 C C . PHE A 1 89 ? -13.288 -3.195 13.288 1.00 62.91 89 PHE A C 1
ATOM 748 O O . PHE A 1 89 ? -13.324 -2.863 14.470 1.00 62.91 89 PHE A O 1
ATOM 755 N N . ASP A 1 90 ? -14.290 -3.859 12.707 1.00 60.62 90 ASP A N 1
ATOM 756 C CA . ASP A 1 90 ? -15.516 -4.256 13.414 1.00 60.62 90 ASP A CA 1
ATOM 757 C C . ASP A 1 90 ? -15.273 -5.329 14.492 1.00 60.62 90 ASP A C 1
ATOM 759 O O . ASP A 1 90 ? -16.092 -5.502 15.395 1.00 60.62 90 ASP A O 1
ATOM 763 N N . ALA A 1 91 ? -14.150 -6.049 14.403 1.00 60.25 91 ALA A N 1
ATOM 764 C CA . ALA A 1 91 ? -13.734 -7.052 15.376 1.00 60.25 91 ALA A CA 1
ATOM 765 C C . ALA A 1 91 ? -12.890 -6.473 16.527 1.00 60.25 91 ALA A C 1
ATOM 767 O O . ALA A 1 91 ? -12.635 -7.188 17.499 1.00 60.25 91 ALA A O 1
ATOM 768 N N . ILE A 1 92 ? -12.462 -5.205 16.455 1.00 58.06 92 ILE A N 1
ATOM 769 C CA . ILE A 1 92 ? -11.745 -4.548 17.554 1.00 58.06 92 ILE A CA 1
ATOM 770 C C . ILE A 1 92 ? -12.764 -4.220 18.655 1.00 58.06 92 ILE A C 1
ATOM 772 O O . ILE A 1 92 ? -13.707 -3.466 18.401 1.00 58.06 92 ILE A O 1
ATOM 776 N N . PRO A 1 93 ? -12.598 -4.737 19.889 1.00 49.59 93 PRO A N 1
ATOM 777 C CA . PRO A 1 93 ? -13.451 -4.349 21.000 1.00 49.59 93 PRO A CA 1
ATOM 778 C C . PRO A 1 93 ? -13.291 -2.848 21.229 1.00 49.59 93 PRO A C 1
ATOM 780 O O . PRO A 1 93 ? -12.219 -2.373 21.606 1.00 49.59 93 PRO A O 1
ATOM 783 N N . VAL A 1 94 ? -14.354 -2.088 20.982 1.00 52.75 94 VAL A N 1
ATOM 784 C CA . VAL A 1 94 ? -14.405 -0.695 21.410 1.00 52.75 94 VAL A CA 1
ATOM 785 C C . VAL A 1 94 ? -14.609 -0.744 22.921 1.00 52.75 94 VAL A C 1
ATOM 787 O O . VAL A 1 94 ? -15.729 -0.953 23.385 1.00 52.75 94 VAL A O 1
ATOM 790 N N . GLU A 1 95 ? -13.524 -0.638 23.690 1.00 48.12 95 GLU A N 1
ATOM 791 C CA . GLU A 1 95 ? -13.616 -0.367 25.127 1.00 48.12 95 GLU A CA 1
ATOM 792 C C . GLU A 1 95 ? -14.526 0.860 25.288 1.00 48.12 95 GLU A C 1
ATOM 794 O O . GLU A 1 95 ? -14.252 1.897 24.667 1.00 48.12 95 GLU A O 1
ATOM 799 N N . PRO A 1 96 ? -15.646 0.766 26.027 1.00 43.88 96 PRO A N 1
ATOM 800 C CA . PRO A 1 96 ? -16.529 1.902 26.194 1.00 43.88 96 PRO A CA 1
ATOM 801 C C . PRO A 1 96 ? -15.737 3.009 26.885 1.00 43.88 96 PRO A C 1
ATOM 803 O O . PRO A 1 96 ? -15.351 2.888 28.047 1.00 43.88 96 PRO A O 1
ATOM 806 N N . THR A 1 97 ? -15.490 4.100 26.162 1.00 45.97 97 THR A N 1
ATOM 807 C CA . THR A 1 97 ? -14.995 5.340 26.746 1.00 45.97 97 THR A CA 1
ATOM 808 C C . THR A 1 97 ? -15.993 5.735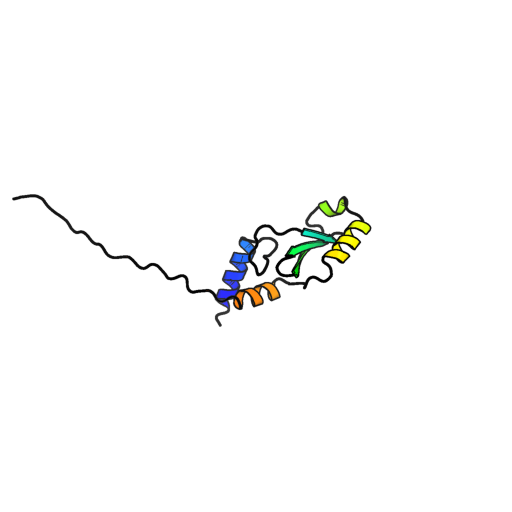 27.820 1.00 45.97 97 THR A C 1
ATOM 810 O O . THR A 1 97 ? -17.129 6.104 27.519 1.00 45.97 97 THR A O 1
ATOM 813 N N . ILE A 1 98 ? -15.591 5.593 29.083 1.00 46.66 98 ILE A N 1
ATOM 814 C CA . ILE A 1 98 ? -16.375 6.035 30.229 1.00 46.66 98 ILE A CA 1
ATOM 815 C C . ILE A 1 98 ? -16.622 7.526 30.016 1.00 46.66 98 ILE A C 1
ATOM 817 O O . ILE A 1 98 ? -15.711 8.346 30.127 1.00 46.66 98 ILE A O 1
ATOM 821 N N . ALA A 1 99 ? -17.854 7.866 29.647 1.00 45.53 99 ALA A N 1
ATOM 822 C CA . ALA A 1 99 ? -18.318 9.235 29.633 1.00 45.53 99 ALA A CA 1
ATOM 823 C C . ALA A 1 99 ? -18.181 9.760 31.063 1.00 45.53 99 ALA A C 1
ATOM 825 O O . ALA A 1 99 ? -18.898 9.320 31.963 1.00 45.53 99 ALA A O 1
ATOM 826 N N . SER A 1 100 ? -17.243 10.679 31.288 1.00 49.16 100 SER A N 1
ATOM 827 C CA . SER A 1 100 ? -17.188 11.448 32.522 1.00 49.16 100 SER A CA 1
ATOM 828 C C . SER A 1 100 ? -18.412 12.362 32.557 1.00 49.16 100 SER A C 1
ATOM 830 O O . SER A 1 100 ? -18.390 13.484 32.053 1.00 49.16 100 SER A O 1
ATOM 832 N N . GLN A 1 101 ? -19.509 11.852 33.110 1.00 52.84 101 GLN A N 1
ATOM 833 C CA . GLN A 1 101 ? -20.580 12.683 33.628 1.00 52.84 101 GLN A CA 1
ATOM 834 C C . GLN A 1 101 ? -20.043 13.407 34.863 1.00 52.84 101 GLN A C 1
ATOM 836 O O . GLN A 1 101 ? -19.765 12.784 35.884 1.00 52.84 101 GLN A O 1
ATOM 841 N N . SER A 1 102 ? -19.924 14.726 34.775 1.00 46.78 102 SER A N 1
ATOM 842 C CA . SER A 1 102 ? -20.076 15.596 35.938 1.00 46.78 102 SER A CA 1
ATOM 843 C C . SER A 1 102 ? -20.642 16.938 35.480 1.00 46.78 102 SER A C 1
ATOM 845 O O . SER A 1 102 ? -19.957 17.958 35.454 1.00 46.78 102 SER A O 1
ATOM 847 N N . GLU A 1 103 ? -21.912 16.925 35.086 1.00 51.97 103 GLU A N 1
ATOM 848 C CA . GLU A 1 103 ? -22.770 18.080 35.326 1.00 51.97 103 GLU A CA 1
ATOM 849 C C . GLU A 1 103 ? -23.288 17.969 36.767 1.00 51.97 103 GLU A C 1
ATOM 851 O O . GLU A 1 103 ? -23.688 16.886 37.188 1.00 51.97 103 GLU A O 1
ATOM 856 N N . ILE A 1 104 ? -23.248 19.079 37.509 1.00 49.53 104 ILE A N 1
ATOM 857 C CA . ILE A 1 104 ? -24.243 19.583 38.479 1.00 49.53 104 ILE A CA 1
ATOM 858 C C . ILE A 1 104 ? -23.507 20.436 39.520 1.00 49.53 104 ILE A C 1
ATOM 860 O O . ILE A 1 104 ? -22.777 19.953 40.380 1.00 49.53 104 ILE A O 1
ATOM 864 N N . GLY A 1 105 ? -23.758 21.739 39.434 1.00 39.34 105 GLY A N 1
ATOM 865 C CA . GLY A 1 105 ? -23.334 22.741 40.400 1.00 39.34 105 GLY A CA 1
ATOM 866 C C . GLY A 1 105 ? -23.923 24.102 40.049 1.00 39.34 105 GLY A C 1
ATOM 867 O O . GLY A 1 105 ? -23.188 25.054 39.822 1.00 39.34 105 GLY A O 1
ATOM 868 N N . HIS A 1 106 ? -25.255 24.177 39.934 1.00 52.56 106 HIS A N 1
ATOM 869 C CA . HIS A 1 106 ? -25.984 25.445 40.012 1.00 52.56 106 HIS A CA 1
ATOM 870 C C . HIS A 1 106 ? -25.603 26.136 41.329 1.00 52.56 106 HIS A C 1
ATOM 872 O O . HIS A 1 106 ? -26.014 25.664 42.386 1.00 52.56 106 HIS A O 1
ATOM 878 N N . ASN A 1 107 ? -24.876 27.251 41.279 1.00 48.22 107 ASN A N 1
ATOM 879 C CA . ASN A 1 107 ? -24.825 28.180 42.403 1.00 48.22 107 ASN A CA 1
ATOM 880 C C . ASN A 1 107 ? -25.666 29.399 42.037 1.00 48.22 107 ASN A C 1
ATOM 882 O O . ASN A 1 107 ? -25.278 30.215 41.204 1.00 48.22 107 ASN A O 1
ATOM 886 N N . LYS A 1 108 ? -26.862 29.439 42.626 1.00 54.69 108 LYS A N 1
ATOM 887 C CA . LYS A 1 108 ? -27.745 30.599 42.632 1.00 54.69 108 LYS A CA 1
ATOM 888 C C . LYS A 1 108 ? -27.175 31.624 43.612 1.00 54.69 108 LYS A C 1
ATOM 890 O O . LYS A 1 108 ? -26.840 31.264 44.734 1.00 54.69 108 LYS A O 1
ATOM 895 N N . ASP A 1 109 ? -27.060 32.856 43.136 1.00 53.75 109 ASP A N 1
ATOM 896 C CA . ASP A 1 109 ? -27.392 34.105 43.825 1.00 53.75 109 ASP A CA 1
ATOM 897 C C . ASP A 1 109 ? -27.078 34.186 45.331 1.00 53.75 109 ASP A C 1
ATOM 899 O O . ASP A 1 109 ? -27.845 33.726 46.176 1.00 53.75 109 ASP A O 1
ATOM 903 N N . VAL A 1 110 ? -25.989 34.885 45.665 1.00 56.41 110 VAL A N 1
ATOM 904 C CA . VAL A 1 110 ? -25.823 35.524 46.977 1.00 56.41 110 VAL A CA 1
ATOM 905 C C . VAL A 1 110 ? -25.925 37.032 46.764 1.00 56.41 110 VAL A C 1
ATOM 907 O O . VAL A 1 110 ? -25.004 37.658 46.242 1.00 56.41 110 VAL A O 1
ATOM 910 N N . ASP A 1 111 ? -27.071 37.587 47.146 1.00 61.47 111 ASP A N 1
ATOM 911 C CA . ASP A 1 111 ? -27.314 39.023 47.292 1.00 61.47 111 ASP A CA 1
ATOM 912 C C . ASP A 1 111 ? -26.825 39.473 48.686 1.00 61.47 111 ASP A C 1
ATOM 914 O O . ASP A 1 111 ? -27.232 38.864 49.683 1.00 61.47 111 ASP A O 1
ATOM 918 N N . PRO A 1 112 ? -25.936 40.478 48.814 1.00 64.69 112 PRO A N 1
ATOM 919 C CA . PRO A 1 112 ? -25.442 40.925 50.105 1.00 64.69 112 PRO A CA 1
ATOM 920 C C . PRO A 1 112 ? -26.157 42.206 50.551 1.00 64.69 112 PRO A C 1
ATOM 922 O O . PRO A 1 112 ? -25.643 43.303 50.354 1.00 64.69 112 PRO A O 1
ATOM 925 N N . THR A 1 113 ? -27.302 42.082 51.222 1.00 64.75 113 THR A N 1
ATOM 926 C CA . THR A 1 113 ? -27.809 43.145 52.110 1.00 64.75 113 THR A CA 1
ATOM 927 C C . THR A 1 113 ? -28.615 42.567 53.276 1.00 64.75 113 THR A C 1
ATOM 929 O O . THR A 1 113 ? -29.769 42.190 53.101 1.00 64.75 113 THR A O 1
ATOM 932 N N . ASN A 1 114 ? -27.992 42.473 54.460 1.00 43.62 114 ASN A N 1
ATOM 933 C CA . ASN A 1 114 ? -28.427 43.086 55.733 1.00 43.62 114 ASN A CA 1
ATOM 934 C C . ASN A 1 114 ? -27.462 42.698 56.866 1.00 43.62 114 ASN A C 1
ATOM 936 O O . ASN A 1 114 ? -27.320 41.480 57.121 1.00 43.62 114 ASN A O 1
#

Secondary structure (DSSP, 8-state):
--HHHHHHHHHHHHHH-TT---TT--S---EEEETTEEEEEETTTTEEEEEEESS-GGGGG--HHHHHHHHHHHTTSEE--HHHHHHHHHTS----------------------

Foldseek 3Di:
DDPVVLVVVLVVQCVLPVQGADLVRDPDWDWDDQQQWIKTADPVQLEIETSDGVPDPVNVPPDNVRNVVVCVVNVPRHYDDSVNSSVSNVVDPPPPPPPPDDDDDDDDDDDDDD

pLDDT: mean 75.92, std 18.66, range [39.34, 98.19]

Sequence (114 aa):
MNITLHKAVRKMLLKKYYFGACPCMREDLPFFNVGSSHWLYCDKCRVRWCVGENSFSGWHSENEEIWRENMGKYGDYRIIDGDEFLREFDAIPVEPTIASQSEIGHNKDVDPTN

Radius of gyration: 23.49 Å; chains: 1; bounding box: 44×56×68 Å